Protein AF-A0A8D8J0E6-F1 (afdb_monomer_lite)

InterPro domains:
  IPR046427 Legumain prodomain superfamily [G3DSA:1.10.132.130] (24-122)
  IPR048501 Legumain, prodomain [PF20985] (51-120)
  IPR048501 Legumain, prodomain [cd21115] (26-122)

pLDDT: mean 93.26, std 10.24, range [44.44, 98.44]

Secondary structure (DSSP, 8-state):
------PPPPPPPPPPS------GGGHHHHHHHHHHHH---HHHHHHHHHHHHHHHHHHHHHHHHHHHHHHHH-S-SSTHHHHHH-------HHHHHHHHHHHHHHT--TTSGGGGGGGGG-

Organism: Culex pipiens (NCBI:txid7175)

Structure (mmCIF, N/CA/C/O backbone):
data_AF-A0A8D8J0E6-F1
#
_entry.id   AF-A0A8D8J0E6-F1
#
loop_
_atom_site.group_PDB
_atom_site.id
_atom_site.type_symbol
_atom_site.label_atom_id
_atom_site.label_alt_id
_atom_site.label_comp_id
_atom_site.label_asym_id
_atom_site.label_entity_id
_atom_site.label_seq_id
_atom_site.pdbx_PDB_ins_code
_atom_site.Cartn_x
_atom_site.Cartn_y
_atom_site.Cartn_z
_atom_site.occupancy
_atom_site.B_iso_or_equiv
_atom_site.auth_seq_id
_atom_site.auth_comp_id
_atom_site.auth_asym_id
_atom_site.auth_atom_id
_atom_site.pdbx_PDB_model_num
ATOM 1 N N . SER A 1 1 ? -42.018 -20.631 -49.063 1.00 44.44 1 SER A N 1
ATOM 2 C CA . SER A 1 1 ? -40.903 -21.529 -48.711 1.00 44.44 1 SER A CA 1
ATOM 3 C C . SER A 1 1 ? -39.942 -20.814 -47.786 1.00 44.44 1 SER A C 1
ATOM 5 O O . SER A 1 1 ? -39.544 -19.703 -48.103 1.00 44.44 1 SER A O 1
ATOM 7 N N . LYS A 1 2 ? -39.653 -21.412 -46.623 1.00 50.56 2 LYS A N 1
ATOM 8 C CA . LYS A 1 2 ? -38.693 -20.921 -45.619 1.00 50.56 2 LYS A CA 1
ATOM 9 C C . LYS A 1 2 ? -37.287 -20.836 -46.231 1.00 50.56 2 LYS A C 1
ATOM 11 O O . LYS A 1 2 ? -36.820 -21.831 -46.776 1.00 50.56 2 LYS A O 1
ATOM 16 N N . GLY A 1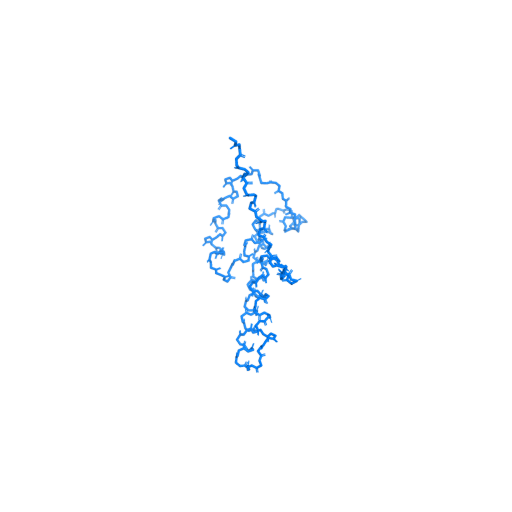 3 ? -36.645 -19.673 -46.138 1.00 50.41 3 GLY A N 1
ATOM 17 C CA . GLY A 1 3 ? -35.255 -19.449 -46.540 1.00 50.41 3 GLY A CA 1
ATOM 18 C C . GLY A 1 3 ? -34.364 -19.342 -45.306 1.00 50.41 3 GLY A C 1
ATOM 19 O O . GLY A 1 3 ? -34.371 -18.320 -44.640 1.00 50.41 3 GLY A O 1
ATOM 20 N N . LEU A 1 4 ? -33.690 -20.452 -45.023 1.00 55.75 4 LEU A N 1
ATOM 21 C CA . LEU A 1 4 ? -32.608 -20.726 -44.074 1.00 55.75 4 LEU A CA 1
ATOM 22 C C . LEU A 1 4 ? -31.867 -19.500 -43.485 1.00 55.75 4 LEU A C 1
ATOM 24 O O . LEU A 1 4 ? -31.102 -18.837 -44.186 1.00 55.75 4 LEU A O 1
ATOM 28 N N . ASP A 1 5 ? -32.033 -19.272 -42.178 1.00 57.53 5 ASP A N 1
ATOM 29 C CA . ASP A 1 5 ? -31.182 -18.381 -41.383 1.00 57.53 5 ASP A CA 1
ATOM 30 C C . ASP A 1 5 ? -29.725 -18.863 -41.462 1.00 57.53 5 ASP A C 1
ATOM 32 O O . ASP A 1 5 ? -29.383 -19.968 -41.032 1.00 57.53 5 ASP A O 1
ATOM 36 N N . LYS A 1 6 ? -28.854 -18.045 -42.057 1.00 63.47 6 LYS A N 1
ATOM 37 C CA . LYS A 1 6 ? -27.420 -18.322 -42.165 1.00 63.47 6 LYS A CA 1
ATOM 38 C C . LYS A 1 6 ? -26.795 -18.144 -40.779 1.00 63.47 6 LYS A C 1
ATOM 40 O O . LYS A 1 6 ? -26.664 -17.017 -40.307 1.00 63.47 6 LYS A O 1
ATOM 45 N N . ALA A 1 7 ? -26.448 -19.249 -40.120 1.00 67.94 7 ALA A N 1
ATOM 46 C CA . ALA A 1 7 ? -25.769 -19.219 -38.828 1.00 67.94 7 ALA A CA 1
ATOM 47 C C . ALA A 1 7 ? -24.442 -18.448 -38.945 1.00 67.94 7 ALA A C 1
ATOM 49 O O . ALA A 1 7 ? -23.641 -18.712 -39.843 1.00 67.94 7 ALA A O 1
ATOM 50 N N . VAL A 1 8 ? -24.237 -17.471 -38.060 1.00 74.12 8 VAL A N 1
ATOM 51 C CA . VAL A 1 8 ? -22.994 -16.695 -37.978 1.00 74.12 8 VAL A CA 1
ATOM 52 C C . VAL A 1 8 ? -21.889 -17.606 -37.453 1.00 74.12 8 VAL A C 1
ATOM 54 O O . VAL A 1 8 ? -22.055 -18.227 -36.403 1.00 74.12 8 VAL A O 1
ATOM 57 N N . GLU A 1 9 ? -20.773 -17.700 -38.179 1.00 76.00 9 GLU A N 1
ATOM 58 C CA . GLU A 1 9 ? -19.623 -18.470 -37.710 1.00 76.00 9 GLU A CA 1
ATOM 59 C C . GLU A 1 9 ? -19.007 -17.817 -36.461 1.00 76.00 9 GLU A C 1
ATOM 61 O O . GLU A 1 9 ? -18.849 -16.591 -36.418 1.00 76.00 9 GLU A O 1
ATOM 66 N N . PRO A 1 10 ? -18.677 -18.606 -35.424 1.00 80.69 10 PRO A N 1
ATOM 67 C CA . PRO A 1 10 ? -18.156 -18.074 -34.176 1.00 80.69 10 PRO A CA 1
ATOM 68 C C . PRO A 1 10 ? -16.758 -17.477 -34.372 1.00 80.69 10 PRO A C 1
ATOM 70 O O . PRO A 1 10 ? -15.872 -18.091 -34.962 1.00 80.69 10 PRO A O 1
ATOM 73 N N . VAL A 1 11 ? -16.552 -16.276 -33.829 1.00 83.50 11 VAL A N 1
ATOM 74 C CA . VAL A 1 11 ? -15.250 -15.599 -33.834 1.00 83.50 11 VAL A CA 1
ATOM 75 C C . VAL A 1 11 ? -14.283 -16.357 -32.922 1.00 83.50 11 VAL A C 1
ATOM 77 O O . VAL A 1 11 ? -14.507 -16.451 -31.715 1.00 83.50 11 VAL A O 1
ATOM 80 N N . SER A 1 12 ? -13.186 -16.870 -33.483 1.00 85.69 12 SER A N 1
ATOM 81 C CA . SER A 1 12 ? -12.088 -17.449 -32.706 1.00 85.69 12 SER A CA 1
ATOM 82 C C . SER A 1 12 ? -11.180 -16.344 -32.168 1.00 85.69 12 SER A C 1
ATOM 84 O O . SER A 1 12 ? -10.628 -15.561 -32.944 1.00 85.69 12 SER A O 1
ATOM 86 N N . LEU A 1 13 ? -10.992 -16.295 -30.851 1.00 88.62 13 LEU A N 1
ATOM 87 C CA . LEU A 1 13 ? -10.022 -15.394 -30.231 1.00 88.62 13 LEU A CA 1
ATOM 88 C C . LEU A 1 13 ? -8.605 -15.986 -30.322 1.00 88.62 13 LEU A C 1
ATOM 90 O O . LEU A 1 13 ? -8.450 -17.205 -30.206 1.00 88.62 13 LEU A O 1
ATOM 94 N N . PRO A 1 14 ? -7.566 -15.153 -30.519 1.00 88.75 14 PRO A N 1
ATOM 95 C CA . PRO A 1 14 ? -6.186 -15.622 -30.502 1.00 88.75 14 PRO A CA 1
ATOM 96 C C . PRO A 1 14 ? -5.831 -16.182 -29.120 1.00 88.75 14 PRO A C 1
ATOM 98 O O . PRO A 1 14 ? -6.158 -15.587 -28.093 1.00 88.75 14 PRO A O 1
ATOM 101 N N . VAL A 1 15 ? -5.142 -17.324 -29.098 1.00 90.25 15 VAL A N 1
ATOM 102 C CA . VAL A 1 15 ? -4.660 -17.934 -27.854 1.00 90.25 15 VAL A CA 1
ATOM 103 C C . VAL A 1 15 ? -3.449 -17.150 -27.355 1.00 90.25 15 VAL A C 1
ATOM 105 O O . VAL A 1 15 ? -2.449 -17.023 -28.061 1.00 90.25 15 VAL A O 1
ATOM 108 N N . ILE A 1 16 ? -3.532 -16.641 -26.127 1.00 91.50 16 ILE A N 1
ATOM 109 C CA . ILE A 1 16 ? -2.413 -16.002 -25.432 1.00 91.50 16 ILE A CA 1
ATOM 110 C C . ILE A 1 16 ? -1.661 -17.094 -24.660 1.00 91.50 16 ILE A C 1
ATOM 112 O O . ILE A 1 16 ? -2.259 -17.803 -23.857 1.00 91.50 16 ILE A O 1
ATOM 116 N N . ALA A 1 17 ? -0.361 -17.263 -24.919 1.00 90.75 17 ALA A N 1
ATOM 117 C CA . ALA A 1 17 ? 0.447 -18.297 -24.262 1.00 90.75 17 ALA A CA 1
ATOM 118 C C . ALA A 1 17 ? 0.922 -17.875 -22.857 1.00 90.75 17 ALA A C 1
ATOM 120 O O . ALA A 1 17 ? 0.899 -18.675 -21.923 1.00 90.75 17 ALA A O 1
ATOM 121 N N . GLU A 1 18 ? 1.315 -16.611 -22.692 1.00 92.19 18 GLU A N 1
ATOM 122 C CA . GLU A 1 18 ? 1.823 -16.054 -21.437 1.00 92.19 18 GLU A CA 1
ATOM 123 C C . GLU A 1 18 ? 0.835 -15.025 -20.884 1.00 92.19 18 GLU A C 1
ATOM 125 O O . GLU A 1 18 ? 0.515 -14.038 -21.538 1.00 92.19 18 GLU A O 1
ATOM 130 N N . HIS A 1 19 ? 0.321 -15.281 -19.682 1.00 90.62 19 HIS A N 1
ATOM 131 C CA . HIS A 1 19 ? -0.794 -14.520 -19.106 1.00 90.62 19 HIS A CA 1
ATOM 132 C C . HIS A 1 19 ? -0.349 -13.456 -18.093 1.00 90.62 19 HIS A C 1
ATOM 134 O O . HIS A 1 19 ? -1.195 -12.744 -17.558 1.00 90.62 19 HIS A O 1
ATOM 140 N N . ASP A 1 20 ? 0.956 -13.379 -17.793 1.00 91.44 20 ASP A N 1
ATOM 141 C CA . ASP A 1 20 ? 1.545 -12.428 -16.839 1.00 91.44 20 ASP A CA 1
ATOM 142 C C . ASP A 1 20 ? 0.788 -12.337 -15.494 1.00 91.44 20 ASP A C 1
ATOM 144 O O . ASP A 1 20 ? 0.659 -11.259 -14.904 1.00 91.44 20 ASP A O 1
ATOM 148 N N . LEU A 1 21 ? 0.285 -13.480 -15.002 1.00 94.69 21 LEU A N 1
ATOM 149 C CA . LEU A 1 21 ? -0.536 -13.552 -13.791 1.00 94.69 21 LEU A CA 1
ATOM 150 C C . LEU A 1 21 ? 0.207 -12.961 -12.594 1.00 94.69 21 LEU A C 1
ATOM 152 O O . LEU A 1 21 ? 1.312 -13.386 -12.255 1.00 94.69 21 LEU A O 1
ATOM 156 N N . MET A 1 22 ? -0.421 -11.986 -11.939 1.00 94.00 22 MET A N 1
ATOM 157 C CA . MET A 1 22 ? 0.193 -11.271 -10.832 1.00 94.00 22 MET A CA 1
ATOM 158 C C . MET A 1 22 ? -0.837 -10.708 -9.864 1.00 94.00 22 MET A C 1
ATOM 160 O O . MET A 1 22 ? -1.879 -10.186 -10.260 1.00 94.00 22 MET A O 1
ATOM 164 N N . SER A 1 23 ? -0.493 -10.757 -8.580 1.00 95.62 23 SER A N 1
ATOM 165 C CA . SER A 1 23 ? -1.203 -10.046 -7.528 1.00 95.62 23 SER A CA 1
ATOM 166 C C . SER A 1 23 ? -1.185 -8.544 -7.802 1.00 95.62 23 SER A C 1
ATOM 168 O O . SER A 1 23 ? -0.118 -7.946 -7.930 1.00 95.62 23 SER A O 1
ATOM 170 N N . SER A 1 24 ? -2.363 -7.915 -7.811 1.00 96.44 24 SER A N 1
ATOM 171 C CA . SER A 1 24 ? -2.516 -6.458 -7.949 1.00 96.44 24 SER A CA 1
ATOM 172 C C . SER A 1 24 ? -1.508 -5.625 -7.133 1.00 96.44 24 SER A C 1
ATOM 174 O O . SER A 1 24 ? -0.916 -4.727 -7.726 1.00 96.44 24 SER A O 1
ATOM 176 N N . PRO A 1 25 ? -1.254 -5.886 -5.827 1.00 95.88 25 PRO A N 1
ATOM 177 C CA . PRO A 1 25 ? -0.313 -5.070 -5.050 1.00 95.88 25 PRO A CA 1
ATOM 178 C C . PRO A 1 25 ? 1.143 -5.138 -5.534 1.00 95.88 25 PRO A C 1
ATOM 180 O O . PRO A 1 25 ? 1.924 -4.237 -5.224 1.00 95.88 25 PRO A O 1
ATOM 183 N N . ASP A 1 26 ? 1.523 -6.180 -6.276 1.00 95.81 26 ASP A N 1
ATOM 184 C CA . ASP A 1 26 ? 2.898 -6.405 -6.735 1.00 95.81 26 ASP A CA 1
ATOM 185 C C . ASP A 1 26 ? 3.155 -5.892 -8.151 1.00 95.81 26 ASP A C 1
ATOM 187 O O . ASP A 1 26 ? 4.311 -5.786 -8.567 1.00 95.81 26 ASP A O 1
ATOM 191 N N . VAL A 1 27 ? 2.099 -5.488 -8.862 1.00 96.12 27 VAL A N 1
ATOM 192 C CA . VAL A 1 27 ? 2.185 -4.946 -10.221 1.00 96.12 27 VAL A CA 1
ATOM 193 C C . VAL A 1 27 ? 3.197 -3.796 -10.333 1.00 96.12 27 VAL A C 1
ATOM 195 O O . VAL A 1 27 ? 4.046 -3.881 -11.224 1.00 96.12 27 VAL A O 1
ATOM 198 N N . PRO A 1 28 ? 3.209 -2.767 -9.454 1.00 95.25 28 PRO A N 1
ATOM 199 C CA . PRO A 1 28 ? 4.162 -1.662 -9.585 1.00 95.25 28 PRO A CA 1
ATOM 200 C C . PRO A 1 28 ? 5.624 -2.126 -9.517 1.00 95.25 28 PRO A C 1
ATOM 202 O O . PRO A 1 28 ? 6.425 -1.814 -10.400 1.00 95.25 28 PRO A O 1
ATOM 205 N N . LEU A 1 29 ? 5.962 -2.949 -8.519 1.00 96.56 29 LEU A N 1
ATOM 206 C CA . LEU A 1 29 ? 7.320 -3.468 -8.333 1.00 96.56 29 LEU A CA 1
ATOM 207 C C . LEU A 1 29 ? 7.740 -4.408 -9.464 1.00 96.56 29 LEU A C 1
ATOM 209 O O . LEU A 1 29 ? 8.882 -4.364 -9.919 1.00 96.56 29 LEU A O 1
ATOM 213 N N . ALA A 1 30 ? 6.832 -5.248 -9.950 1.00 96.94 30 ALA A N 1
ATOM 214 C CA . ALA A 1 30 ? 7.136 -6.161 -11.038 1.00 96.94 30 ALA A CA 1
ATOM 215 C C . ALA A 1 30 ? 7.319 -5.445 -12.379 1.00 96.94 30 ALA A C 1
ATOM 217 O O . ALA A 1 30 ? 8.165 -5.857 -13.172 1.00 96.94 30 ALA A O 1
ATOM 218 N N . ILE A 1 31 ? 6.591 -4.352 -12.631 1.00 97.50 31 ILE A N 1
ATOM 219 C CA . ILE A 1 31 ? 6.849 -3.486 -13.788 1.00 97.50 31 ILE A CA 1
ATOM 220 C C . ILE A 1 31 ? 8.268 -2.918 -13.705 1.00 97.50 31 ILE A C 1
ATOM 222 O O . ILE A 1 31 ? 9.010 -3.016 -14.683 1.00 97.50 31 ILE A O 1
ATOM 226 N N . LEU A 1 32 ? 8.672 -2.378 -12.551 1.00 97.50 32 LEU A N 1
ATOM 227 C CA . LEU A 1 32 ? 10.025 -1.844 -12.354 1.00 97.50 32 LEU A CA 1
ATOM 228 C C . LEU A 1 32 ? 11.094 -2.925 -12.526 1.00 97.50 32 LEU A C 1
ATOM 230 O O . LEU A 1 32 ? 12.065 -2.720 -13.250 1.00 97.50 32 LEU A O 1
ATOM 234 N N . LYS A 1 33 ? 10.876 -4.112 -11.952 1.00 97.62 33 LYS A N 1
ATOM 235 C CA . LYS A 1 33 ? 11.775 -5.261 -12.108 1.00 97.62 33 LYS A CA 1
ATOM 236 C C . LYS A 1 33 ? 11.915 -5.681 -13.573 1.00 97.62 33 LYS A C 1
ATOM 238 O O . LYS A 1 33 ? 13.031 -5.880 -14.040 1.00 97.62 33 LYS A O 1
ATOM 243 N N . ARG A 1 34 ? 10.808 -5.770 -14.318 1.00 97.56 34 ARG A N 1
ATOM 244 C CA . ARG A 1 34 ? 10.831 -6.100 -15.753 1.00 97.56 34 ARG A CA 1
ATOM 245 C C . ARG A 1 34 ? 11.547 -5.024 -16.574 1.00 97.56 34 ARG A C 1
ATOM 247 O O . ARG A 1 34 ? 12.263 -5.370 -17.507 1.00 97.56 34 ARG A O 1
ATOM 254 N N . LYS A 1 35 ? 11.371 -3.737 -16.248 1.00 97.94 35 LYS A N 1
ATOM 255 C CA . LYS A 1 35 ? 12.099 -2.634 -16.901 1.00 97.94 35 LYS A CA 1
ATOM 256 C C . LYS A 1 35 ? 13.600 -2.722 -16.631 1.00 97.94 35 LYS A C 1
ATOM 258 O O . LYS A 1 35 ? 14.378 -2.679 -17.577 1.00 97.94 35 LYS A O 1
ATOM 263 N N . LEU A 1 36 ? 13.979 -2.936 -15.371 1.00 97.56 36 LEU A N 1
ATOM 264 C CA . LEU A 1 36 ? 15.362 -3.142 -14.946 1.00 97.56 36 LEU A CA 1
ATOM 265 C C . LEU A 1 36 ? 16.020 -4.311 -15.692 1.00 97.56 36 LEU A C 1
ATOM 267 O O . LEU A 1 36 ? 17.128 -4.171 -16.185 1.00 97.56 36 LEU A O 1
ATOM 271 N N . GLN A 1 37 ? 15.320 -5.438 -15.839 1.00 96.50 37 GLN A N 1
ATOM 272 C CA . GLN A 1 37 ? 15.824 -6.618 -16.555 1.00 96.50 37 GLN A CA 1
ATOM 273 C C . GLN A 1 37 ? 15.982 -6.418 -18.072 1.00 96.50 37 GLN A C 1
ATOM 275 O O . GLN A 1 37 ? 16.693 -7.188 -18.711 1.00 96.50 37 GLN A O 1
ATOM 280 N N . LYS A 1 38 ? 15.298 -5.430 -18.662 1.00 97.50 38 LYS A N 1
ATOM 281 C CA . LYS A 1 38 ? 15.317 -5.166 -20.110 1.00 97.50 38 LYS A CA 1
ATOM 282 C C . LYS A 1 38 ? 16.329 -4.099 -20.527 1.00 97.50 38 LYS A C 1
ATOM 284 O O . LYS A 1 38 ? 16.609 -3.989 -21.718 1.00 97.50 38 LYS A O 1
ATOM 289 N N . THR A 1 39 ? 16.827 -3.294 -19.591 1.00 95.75 39 THR A N 1
ATOM 290 C CA . THR A 1 39 ? 17.728 -2.179 -19.892 1.00 95.75 39 THR A CA 1
ATOM 291 C C . THR A 1 39 ? 19.181 -2.521 -19.571 1.00 95.75 39 THR A C 1
ATOM 293 O O . THR A 1 39 ? 19.461 -3.227 -18.609 1.00 95.75 39 THR A O 1
ATOM 296 N N . ASN A 1 40 ? 20.101 -1.972 -20.364 1.00 95.25 40 ASN A N 1
ATOM 297 C CA . ASN A 1 40 ? 21.539 -1.943 -20.075 1.00 95.25 40 ASN A CA 1
ATOM 298 C C . ASN A 1 40 ? 22.048 -0.505 -19.855 1.00 95.25 40 ASN A C 1
ATOM 300 O O . ASN A 1 40 ? 23.246 -0.299 -19.684 1.00 95.25 40 ASN A O 1
ATOM 304 N N . ASP A 1 41 ? 21.156 0.489 -19.903 1.00 98.06 41 ASP A N 1
ATOM 305 C CA . ASP A 1 41 ? 21.496 1.884 -19.642 1.00 98.06 41 ASP A CA 1
ATOM 306 C C . ASP A 1 41 ? 21.721 2.103 -18.141 1.00 98.06 41 ASP A C 1
ATOM 308 O O . ASP A 1 41 ? 20.838 1.819 -17.329 1.00 98.06 41 ASP A O 1
ATOM 312 N N . VAL A 1 42 ? 22.905 2.600 -17.781 1.00 97.31 42 VAL A N 1
ATOM 313 C CA . VAL A 1 42 ? 23.344 2.740 -16.386 1.00 97.31 42 VAL A CA 1
ATOM 314 C C . VAL A 1 42 ? 22.449 3.716 -15.627 1.00 97.31 42 VAL A C 1
ATOM 316 O O . VAL A 1 42 ? 22.052 3.420 -14.498 1.00 97.31 42 VAL A O 1
ATOM 319 N N . ASP A 1 43 ? 22.072 4.832 -16.250 1.00 97.94 43 ASP A N 1
ATOM 320 C CA . ASP A 1 43 ? 21.238 5.844 -15.600 1.00 97.94 43 ASP A CA 1
ATOM 321 C C . ASP A 1 43 ? 19.821 5.306 -15.351 1.00 97.94 43 ASP A C 1
ATOM 323 O O . ASP A 1 43 ? 19.287 5.437 -14.245 1.00 97.94 43 ASP A O 1
ATOM 327 N N . ALA A 1 44 ? 19.237 4.602 -16.329 1.00 97.81 44 ALA A N 1
ATOM 328 C CA . ALA A 1 44 ? 17.962 3.909 -16.148 1.00 97.81 44 ALA A CA 1
ATOM 329 C C . ALA A 1 44 ? 18.025 2.815 -15.068 1.00 97.81 44 ALA A C 1
ATOM 331 O O . ALA A 1 44 ? 17.095 2.696 -14.269 1.00 97.81 44 ALA A O 1
ATOM 332 N N . VAL A 1 45 ? 19.109 2.028 -15.010 1.00 97.94 45 VAL A N 1
ATOM 333 C CA . VAL A 1 45 ? 19.317 1.006 -13.968 1.00 97.94 45 VAL A CA 1
ATOM 334 C C . VAL A 1 45 ? 19.294 1.644 -12.580 1.00 97.94 45 VAL A C 1
ATOM 336 O O . VAL A 1 45 ? 18.556 1.181 -11.708 1.00 97.94 45 VAL A O 1
ATOM 339 N N . VAL A 1 46 ? 20.055 2.724 -12.378 1.00 97.94 46 VAL A N 1
ATOM 340 C CA . VAL A 1 46 ? 20.094 3.449 -11.099 1.00 97.94 46 VAL A CA 1
ATOM 341 C C . VAL A 1 46 ? 18.718 4.028 -10.759 1.00 97.94 46 VAL A C 1
ATOM 343 O O . VAL A 1 46 ? 18.257 3.881 -9.626 1.00 97.94 46 VAL A O 1
ATOM 346 N N . GLY A 1 47 ? 18.025 4.619 -11.737 1.00 98.19 47 GLY A N 1
ATOM 347 C CA . GLY A 1 47 ? 16.668 5.141 -11.567 1.00 98.19 47 GLY A CA 1
ATOM 348 C C . GLY A 1 47 ? 15.679 4.077 -11.081 1.00 98.19 47 GLY A C 1
ATOM 349 O O . GLY A 1 47 ? 15.038 4.253 -10.045 1.00 98.19 47 GLY A O 1
ATOM 350 N N . TYR A 1 48 ? 15.611 2.930 -11.763 1.00 98.44 48 TYR A N 1
ATOM 351 C CA . TYR A 1 48 ? 14.696 1.851 -11.385 1.00 98.44 48 TYR A CA 1
ATOM 352 C C . TYR A 1 48 ? 15.033 1.229 -10.031 1.00 98.44 48 TYR A C 1
ATOM 354 O O . TYR A 1 48 ? 14.119 0.904 -9.275 1.00 98.44 48 TYR A O 1
ATOM 362 N N . LEU A 1 49 ? 16.317 1.075 -9.695 1.00 97.88 49 LEU A N 1
ATOM 363 C CA . LEU A 1 49 ? 16.719 0.584 -8.376 1.00 97.88 49 LEU A CA 1
ATOM 364 C C . LEU A 1 49 ? 16.276 1.535 -7.259 1.00 97.88 49 LEU A C 1
ATOM 366 O O . LEU A 1 49 ? 15.760 1.069 -6.243 1.00 97.88 49 LEU A O 1
ATOM 370 N N . ASN A 1 50 ? 16.405 2.847 -7.465 1.00 98.00 50 ASN A N 1
ATOM 371 C CA . ASN A 1 50 ? 15.936 3.848 -6.508 1.00 98.00 50 ASN A CA 1
ATOM 372 C C . ASN A 1 50 ? 14.410 3.815 -6.345 1.00 98.00 50 ASN A C 1
ATOM 374 O O . ASN A 1 50 ? 13.916 3.850 -5.219 1.00 98.00 50 ASN A O 1
ATOM 378 N N . GLU A 1 51 ? 13.656 3.692 -7.441 1.00 97.50 51 GLU A N 1
ATOM 379 C CA . GLU A 1 51 ? 12.194 3.560 -7.387 1.00 97.50 51 GLU A CA 1
ATOM 380 C C . GLU A 1 51 ? 11.762 2.279 -6.654 1.00 97.50 51 GLU A C 1
ATOM 382 O O . GLU A 1 51 ? 10.885 2.323 -5.788 1.00 97.50 51 GLU A O 1
ATOM 387 N N . ILE A 1 52 ? 12.408 1.143 -6.942 1.00 97.94 52 ILE A N 1
ATOM 388 C CA . ILE A 1 52 ? 12.168 -0.124 -6.234 1.00 97.94 52 ILE A CA 1
ATOM 389 C C . ILE A 1 52 ? 12.450 0.048 -4.741 1.00 97.94 52 ILE A C 1
ATOM 391 O O . ILE A 1 52 ? 11.628 -0.346 -3.912 1.00 97.94 52 ILE A O 1
ATOM 395 N N . HIS A 1 53 ? 13.585 0.654 -4.391 1.00 98.00 53 HIS A N 1
ATOM 396 C CA . HIS A 1 53 ? 13.958 0.883 -3.002 1.00 98.00 53 HIS A CA 1
ATOM 397 C C . HIS A 1 53 ? 12.929 1.757 -2.275 1.00 98.00 53 HIS A C 1
ATOM 399 O O . HIS A 1 53 ? 12.474 1.382 -1.196 1.00 98.00 53 HIS A O 1
ATOM 405 N N . ALA A 1 54 ? 12.487 2.855 -2.892 1.00 97.12 54 ALA A N 1
ATOM 406 C CA . ALA A 1 54 ? 11.463 3.730 -2.328 1.00 97.12 54 ALA A CA 1
ATOM 407 C C . ALA A 1 54 ? 10.140 2.984 -2.082 1.00 97.12 54 ALA A C 1
ATOM 409 O O . ALA A 1 54 ? 9.536 3.123 -1.018 1.00 97.12 54 ALA A O 1
ATOM 410 N N . HIS A 1 55 ? 9.706 2.137 -3.022 1.00 97.19 55 HIS A N 1
ATOM 411 C CA . HIS A 1 55 ? 8.524 1.297 -2.827 1.00 97.19 55 HIS A CA 1
ATOM 412 C C . HIS A 1 55 ? 8.675 0.339 -1.637 1.00 97.19 55 HIS A C 1
ATOM 414 O O . HIS A 1 55 ? 7.739 0.197 -0.848 1.00 97.19 55 HIS A O 1
ATOM 420 N N . LEU A 1 56 ? 9.834 -0.308 -1.488 1.00 97.88 56 LEU A N 1
ATOM 421 C CA . LEU A 1 56 ? 10.098 -1.227 -0.378 1.00 97.88 56 LEU A CA 1
ATOM 422 C C . LEU A 1 56 ? 10.135 -0.498 0.972 1.00 97.88 56 LEU A C 1
ATOM 424 O O . LEU A 1 56 ? 9.502 -0.961 1.920 1.00 97.88 56 LEU A O 1
ATOM 428 N N . GLN A 1 57 ? 10.779 0.671 1.039 1.00 98.25 57 GLN A N 1
ATOM 429 C CA . GLN A 1 57 ? 10.795 1.512 2.240 1.00 98.25 57 GLN A CA 1
ATOM 430 C C . GLN A 1 57 ? 9.386 1.936 2.662 1.00 98.25 57 GLN A C 1
ATOM 432 O O . GLN A 1 57 ? 9.064 1.934 3.849 1.00 98.25 57 GLN A O 1
ATOM 437 N N . VAL A 1 58 ? 8.514 2.270 1.704 1.00 97.62 58 VAL A N 1
ATOM 438 C CA . VAL A 1 58 ? 7.125 2.610 2.032 1.00 97.62 58 VAL A CA 1
ATOM 439 C C . VAL A 1 58 ? 6.354 1.392 2.544 1.00 97.62 58 VAL A C 1
ATOM 441 O O . VAL A 1 58 ? 5.610 1.528 3.512 1.00 97.62 58 VAL A O 1
ATOM 444 N N . ARG A 1 59 ? 6.538 0.198 1.960 1.00 98.00 59 ARG A N 1
ATOM 445 C CA . ARG A 1 59 ? 5.907 -1.035 2.474 1.00 98.00 59 ARG A CA 1
ATOM 446 C C . ARG A 1 59 ? 6.329 -1.326 3.918 1.00 98.00 59 ARG A C 1
ATOM 448 O O . ARG A 1 59 ? 5.478 -1.644 4.744 1.00 98.00 59 ARG A O 1
ATOM 455 N N . GLU A 1 60 ? 7.613 -1.169 4.228 1.00 98.25 60 GLU A N 1
ATOM 456 C CA . GLU A 1 60 ? 8.135 -1.323 5.589 1.00 98.25 60 GLU A CA 1
ATOM 457 C C . GLU A 1 60 ? 7.548 -0.275 6.547 1.00 98.25 60 GLU A C 1
ATOM 459 O O . GLU A 1 60 ? 7.063 -0.619 7.627 1.00 98.25 60 GLU A O 1
ATOM 464 N N . LEU A 1 61 ? 7.519 0.998 6.138 1.00 98.31 61 LEU A N 1
ATOM 465 C CA . LEU A 1 61 ? 6.922 2.080 6.921 1.00 98.31 61 LEU A CA 1
ATOM 466 C C . LEU A 1 61 ? 5.441 1.809 7.227 1.00 98.31 61 LEU A C 1
ATOM 468 O O . LEU A 1 61 ? 5.007 2.015 8.362 1.00 98.31 61 LEU A O 1
ATOM 472 N N . LEU A 1 62 ? 4.675 1.336 6.241 1.00 98.12 62 LEU A N 1
ATOM 473 C CA . LEU A 1 62 ? 3.264 0.978 6.400 1.00 98.12 62 LEU A CA 1
ATOM 474 C C . LEU A 1 62 ? 3.080 -0.148 7.421 1.00 98.12 62 LEU A C 1
ATOM 476 O O . LEU A 1 62 ? 2.312 0.022 8.370 1.00 98.12 62 LEU A O 1
ATOM 480 N N . GLY A 1 63 ? 3.828 -1.247 7.274 1.00 97.69 63 GLY A N 1
ATOM 481 C CA . GLY A 1 63 ? 3.766 -2.386 8.192 1.00 97.69 63 GLY A CA 1
ATOM 482 C C . GLY A 1 63 ? 4.146 -2.005 9.623 1.00 97.69 63 GLY A C 1
ATOM 483 O O . GLY A 1 63 ? 3.406 -2.299 10.561 1.00 97.69 63 GLY A O 1
ATOM 484 N N . ASN A 1 64 ? 5.242 -1.261 9.792 1.00 98.25 64 ASN A N 1
ATOM 485 C CA . ASN A 1 64 ? 5.687 -0.781 11.101 1.00 98.25 64 ASN A CA 1
ATOM 486 C C . ASN A 1 64 ? 4.682 0.186 11.738 1.00 98.25 64 ASN A C 1
ATOM 488 O O . ASN A 1 64 ? 4.481 0.160 12.951 1.00 98.25 64 ASN A O 1
ATOM 492 N N . THR A 1 65 ? 4.044 1.044 10.939 1.00 98.06 65 THR A N 1
ATOM 493 C CA . THR A 1 65 ? 3.024 1.968 11.449 1.00 98.06 65 THR A CA 1
ATOM 494 C C . THR A 1 65 ? 1.769 1.221 11.873 1.00 98.06 65 THR A C 1
ATOM 496 O O . THR A 1 65 ? 1.238 1.513 12.939 1.00 98.06 65 THR A O 1
ATOM 499 N N . MET A 1 66 ? 1.314 0.243 11.083 1.00 97.62 66 MET A N 1
ATOM 500 C CA . MET A 1 66 ? 0.141 -0.553 11.442 1.00 97.62 66 MET A CA 1
ATOM 501 C C . MET A 1 66 ? 0.389 -1.362 12.716 1.00 97.62 66 MET A C 1
ATOM 503 O O . MET A 1 66 ? -0.426 -1.306 13.630 1.00 97.62 66 MET A O 1
ATOM 507 N N . ARG A 1 67 ? 1.558 -2.005 12.837 1.00 97.38 67 ARG A N 1
ATOM 508 C CA . ARG A 1 67 ? 1.968 -2.689 14.071 1.00 97.38 67 ARG A CA 1
ATOM 509 C C . ARG A 1 67 ? 1.899 -1.762 15.285 1.00 97.38 67 ARG A C 1
ATOM 511 O O . ARG A 1 67 ? 1.263 -2.116 16.266 1.00 97.38 67 ARG A O 1
ATOM 518 N N . LYS A 1 68 ? 2.461 -0.550 15.194 1.00 97.25 68 LYS A N 1
ATOM 519 C CA . LYS A 1 68 ? 2.409 0.439 16.287 1.00 97.25 68 LYS A CA 1
ATOM 520 C C . LYS A 1 68 ? 0.989 0.876 16.643 1.00 97.25 68 LYS A C 1
ATOM 522 O O . LYS A 1 68 ? 0.716 1.143 17.807 1.00 97.25 68 LYS A O 1
ATOM 527 N N . ILE A 1 69 ? 0.103 0.997 15.653 1.00 97.06 69 ILE A N 1
ATOM 528 C CA . ILE A 1 69 ? -1.310 1.314 15.894 1.00 97.06 69 ILE A CA 1
ATOM 529 C C . ILE A 1 69 ? -1.964 0.171 16.672 1.00 97.06 69 ILE A C 1
ATOM 531 O O . ILE A 1 69 ? -2.593 0.429 17.693 1.00 97.06 69 ILE A O 1
ATOM 535 N N . VAL A 1 70 ? -1.784 -1.075 16.228 1.00 96.88 70 VAL A N 1
ATOM 536 C CA . VAL A 1 70 ? -2.353 -2.257 16.891 1.00 96.88 70 VAL A CA 1
ATOM 537 C C . VAL A 1 70 ? -1.800 -2.404 18.312 1.00 96.88 70 VAL A C 1
ATOM 539 O O . VAL A 1 70 ? -2.582 -2.470 19.250 1.00 96.88 70 VAL A O 1
ATOM 542 N N . GLU A 1 71 ? -0.481 -2.320 18.503 1.00 97.06 71 GL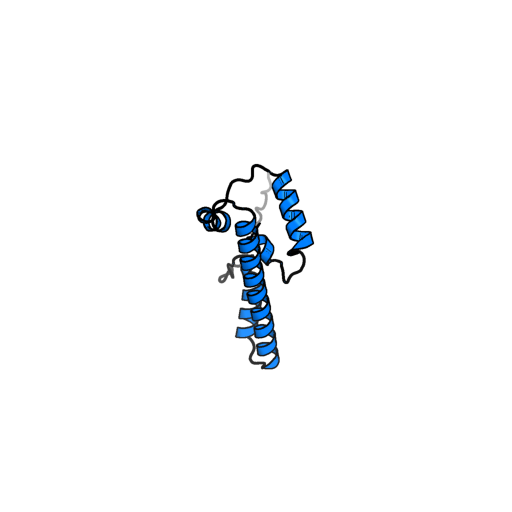U A N 1
ATOM 543 C CA . GLU A 1 71 ? 0.175 -2.358 19.825 1.00 97.06 71 GLU A CA 1
ATOM 544 C C . GLU A 1 71 ? -0.310 -1.267 20.790 1.00 97.06 71 GLU A C 1
ATOM 546 O O . GLU A 1 71 ? -0.200 -1.420 22.004 1.00 97.06 71 GLU A O 1
ATOM 551 N N . HIS A 1 72 ? -0.792 -0.138 20.264 1.00 96.38 72 HIS A N 1
ATOM 552 C CA . HIS A 1 72 ? -1.312 0.956 21.077 1.00 96.38 72 HIS A CA 1
ATOM 553 C C . HIS A 1 72 ? -2.782 0.765 21.469 1.00 96.38 72 HIS A C 1
ATOM 555 O O . HIS A 1 72 ? -3.198 1.268 22.511 1.00 96.38 72 HIS A O 1
ATOM 561 N N . VAL A 1 73 ? -3.571 0.106 20.619 1.00 95.38 73 VAL A N 1
ATOM 562 C CA . VAL A 1 73 ? -5.028 -0.016 20.780 1.00 95.38 73 VAL A CA 1
ATOM 563 C C . VAL A 1 73 ? -5.422 -1.332 21.449 1.00 95.38 73 VAL A C 1
ATOM 565 O O . VAL A 1 73 ? -6.424 -1.367 22.158 1.00 95.38 73 VAL A O 1
ATOM 568 N N . VAL A 1 74 ? -4.657 -2.400 21.229 1.00 95.25 74 VAL A N 1
ATOM 569 C CA . VAL A 1 74 ? -4.914 -3.714 21.821 1.00 95.25 74 VAL A CA 1
ATOM 570 C C . VAL A 1 74 ? -4.370 -3.743 23.250 1.00 95.25 74 VAL A C 1
ATOM 572 O O . VAL A 1 74 ? -3.222 -3.378 23.499 1.00 95.25 74 VAL A O 1
ATOM 575 N N . GLU A 1 75 ? -5.210 -4.165 24.195 1.00 92.50 75 GLU A N 1
ATOM 576 C CA . GLU A 1 75 ? -4.840 -4.259 25.611 1.00 92.50 75 GLU A CA 1
ATOM 577 C C . GLU A 1 75 ? -3.921 -5.458 25.882 1.00 92.50 75 GLU A C 1
ATOM 579 O O . GLU A 1 75 ? -2.926 -5.324 26.602 1.00 92.50 75 GLU A O 1
ATOM 584 N N . ASP A 1 76 ? -4.230 -6.612 25.281 1.00 93.44 76 ASP A N 1
ATOM 585 C CA . ASP A 1 76 ? -3.417 -7.820 25.379 1.00 93.44 76 ASP A CA 1
ATOM 586 C C . ASP A 1 76 ? -2.323 -7.851 24.303 1.00 93.44 76 ASP A C 1
ATOM 588 O O . ASP A 1 76 ? -2.571 -7.914 23.099 1.00 93.44 76 ASP A O 1
ATOM 592 N N . LYS A 1 77 ? -1.068 -7.832 24.747 1.00 91.06 77 LYS A N 1
ATOM 593 C CA . LYS A 1 77 ? 0.083 -7.854 23.841 1.00 91.06 77 LYS A CA 1
ATOM 594 C C . LYS A 1 77 ? 0.262 -9.193 23.138 1.00 91.06 77 LYS A C 1
ATOM 596 O O . LYS A 1 77 ? 0.915 -9.216 22.095 1.00 91.06 77 LYS A O 1
ATOM 601 N N . GLU A 1 78 ? -0.272 -10.276 23.695 1.00 92.81 78 GLU A N 1
ATOM 602 C CA . GLU A 1 78 ? -0.211 -11.601 23.078 1.00 92.81 78 GLU A CA 1
ATOM 603 C C . GLU A 1 78 ? -1.119 -11.673 21.839 1.00 92.81 78 GLU A C 1
ATOM 605 O O . GLU A 1 78 ? -0.743 -12.309 20.858 1.00 92.81 78 GLU A O 1
ATOM 610 N N . GLU A 1 79 ? -2.220 -10.909 21.811 1.00 94.50 79 GLU A N 1
ATOM 611 C CA . GLU A 1 79 ? -3.166 -10.858 20.683 1.00 94.50 79 GLU A CA 1
ATOM 612 C C . GLU A 1 79 ? -2.710 -9.945 19.528 1.00 94.50 79 GLU A C 1
ATOM 614 O O . GLU A 1 79 ? -3.281 -9.973 18.439 1.00 94.50 79 GLU A O 1
ATOM 619 N N . VAL A 1 80 ? -1.677 -9.111 19.716 1.00 95.69 80 VAL A N 1
ATOM 620 C CA . VAL A 1 80 ? -1.241 -8.119 18.707 1.00 95.69 80 VAL A CA 1
ATOM 621 C C . VAL A 1 80 ? -0.963 -8.757 17.347 1.00 95.69 80 VAL A C 1
ATOM 623 O O . VAL A 1 80 ? -1.265 -8.157 16.314 1.00 95.69 80 VAL A O 1
ATOM 626 N N . GLN A 1 81 ? -0.357 -9.945 17.334 1.00 95.56 81 GLN A N 1
ATOM 627 C CA . GLN A 1 81 ? -0.025 -10.617 16.083 1.00 95.56 81 GLN A CA 1
ATOM 628 C C . GLN A 1 81 ? -1.277 -11.182 15.396 1.00 95.56 81 GLN A C 1
ATOM 630 O O . GLN A 1 81 ? -1.375 -11.084 14.174 1.00 95.56 81 GLN A O 1
ATOM 635 N N . ASP A 1 82 ? -2.267 -11.636 16.164 1.00 95.44 82 ASP A N 1
ATOM 636 C CA . ASP A 1 82 ? -3.545 -12.123 15.639 1.00 95.44 82 ASP A CA 1
ATOM 637 C C . ASP A 1 82 ? -4.305 -10.987 14.939 1.00 95.44 82 ASP A C 1
ATOM 639 O O . ASP A 1 82 ? -4.730 -11.135 13.795 1.00 95.44 82 ASP A O 1
ATOM 643 N N . TYR A 1 83 ? -4.352 -9.789 15.538 1.00 94.62 83 TYR A N 1
ATOM 644 C CA . TYR A 1 83 ? -4.938 -8.600 14.895 1.00 94.62 83 TYR A CA 1
ATOM 645 C C . TYR A 1 83 ? -4.230 -8.170 13.597 1.00 94.62 83 TYR A C 1
ATOM 647 O O . TYR A 1 83 ? -4.823 -7.452 12.789 1.00 94.62 83 TYR A O 1
ATOM 655 N N . LEU A 1 84 ? -2.962 -8.546 13.401 1.00 95.31 84 LEU A N 1
ATOM 656 C CA . LEU A 1 84 ? -2.199 -8.217 12.193 1.00 95.31 84 LEU A CA 1
ATOM 657 C C . LEU A 1 84 ? -2.351 -9.268 11.085 1.00 95.31 84 LEU A C 1
ATOM 659 O O . LEU A 1 84 ? -2.301 -8.902 9.907 1.00 95.31 84 LEU A O 1
ATOM 663 N N . ASP A 1 85 ? -2.514 -10.539 11.449 1.00 94.56 85 ASP A N 1
ATOM 664 C CA . ASP A 1 85 ? -2.519 -11.661 10.507 1.00 94.56 85 ASP A CA 1
ATOM 665 C C . ASP A 1 85 ? -3.934 -12.132 10.140 1.00 94.56 85 ASP A C 1
ATOM 667 O O . ASP A 1 85 ? -4.180 -12.545 8.998 1.00 94.56 85 ASP A O 1
ATOM 671 N N . GLU A 1 86 ? -4.873 -12.072 11.087 1.00 94.00 86 GLU A N 1
ATOM 672 C CA . GLU A 1 86 ? -6.226 -12.585 10.910 1.00 94.00 86 GLU A CA 1
ATOM 673 C C . GLU A 1 86 ? -7.149 -11.614 10.161 1.00 94.00 86 GLU A C 1
ATOM 675 O O . GLU A 1 86 ? -6.928 -10.405 10.061 1.00 94.00 86 GLU A O 1
ATOM 680 N N . ARG A 1 87 ? -8.230 -12.167 9.600 1.00 93.62 87 ARG A N 1
ATOM 681 C CA . ARG A 1 87 ? -9.288 -11.400 8.936 1.00 93.62 87 ARG A CA 1
ATOM 682 C C . ARG A 1 87 ? -10.636 -11.733 9.548 1.00 93.62 87 ARG A C 1
ATOM 684 O O . ARG A 1 87 ? -11.198 -12.789 9.268 1.00 93.62 87 ARG A O 1
ATOM 691 N N . SER A 1 88 ? -11.162 -10.796 10.324 1.00 92.00 88 SER A N 1
ATOM 692 C CA . SER A 1 88 ? -12.487 -10.901 10.931 1.00 92.00 88 SER A CA 1
ATOM 693 C C . SER A 1 88 ? -13.581 -10.390 9.997 1.00 92.00 88 SER A C 1
ATOM 695 O O . SER A 1 88 ? -13.384 -9.428 9.248 1.00 92.00 88 SER A O 1
ATOM 697 N N . ASP A 1 89 ? -14.767 -10.992 10.083 1.00 95.62 89 ASP A N 1
ATOM 698 C CA . ASP A 1 89 ? -15.943 -10.497 9.372 1.00 95.62 89 ASP A CA 1
ATOM 699 C C . ASP A 1 89 ? -16.310 -9.079 9.834 1.00 95.62 89 ASP A C 1
ATOM 701 O O . ASP A 1 89 ? -16.417 -8.778 11.029 1.00 95.62 89 ASP A O 1
ATOM 705 N N . LEU A 1 90 ? -16.538 -8.185 8.870 1.00 95.69 90 LEU A N 1
ATOM 706 C CA . LEU A 1 90 ? -16.848 -6.791 9.159 1.00 95.69 90 LEU A CA 1
ATOM 707 C C . LEU A 1 90 ? -18.290 -6.642 9.659 1.00 95.69 90 LEU A C 1
ATOM 709 O O . LEU A 1 90 ? -19.237 -6.648 8.876 1.00 95.69 90 LEU A O 1
ATOM 713 N N . THR A 1 91 ? -18.443 -6.423 10.964 1.00 97.00 91 THR A N 1
ATOM 714 C CA . THR A 1 91 ? -19.748 -6.200 11.611 1.00 97.00 91 THR A CA 1
ATOM 715 C C . THR A 1 91 ? -20.001 -4.726 11.951 1.00 97.00 91 THR A C 1
ATOM 717 O O . THR A 1 91 ? -21.119 -4.229 11.817 1.00 97.00 91 THR A O 1
ATOM 720 N N . GLN A 1 92 ? -18.960 -3.983 12.341 1.00 97.06 92 GLN A N 1
ATOM 721 C CA . GLN A 1 92 ? -19.053 -2.595 12.814 1.00 97.06 92 GLN A CA 1
ATOM 722 C C . GLN A 1 92 ? -18.741 -1.570 11.709 1.00 97.06 92 GLN A C 1
ATOM 724 O O . GLN A 1 92 ? -17.786 -0.794 11.795 1.00 97.06 92 GLN A O 1
ATOM 729 N N . TYR A 1 93 ? -19.569 -1.534 10.660 1.00 97.50 93 TYR A N 1
ATOM 730 C CA . TYR A 1 93 ? -19.321 -0.742 9.444 1.00 97.50 93 TYR A CA 1
ATOM 731 C C . TYR A 1 93 ? -19.022 0.746 9.684 1.00 97.50 93 TYR A C 1
ATOM 733 O O . TYR A 1 93 ? -18.117 1.301 9.058 1.00 97.50 93 TYR A O 1
ATOM 741 N N . ASN A 1 94 ? -19.767 1.424 10.566 1.00 98.25 94 ASN A N 1
ATOM 742 C CA . ASN A 1 94 ? -19.561 2.859 10.801 1.00 98.25 94 ASN A CA 1
ATOM 743 C C . ASN A 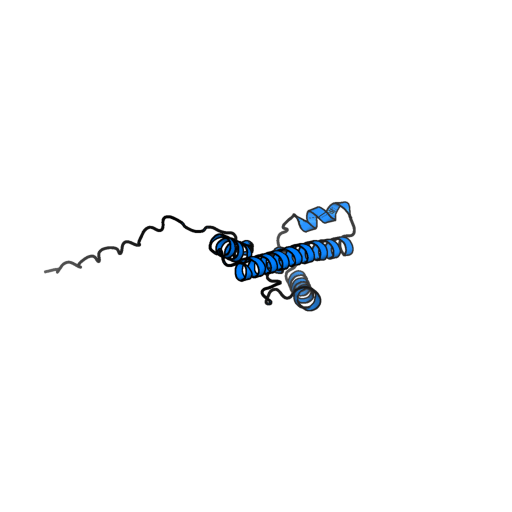1 94 ? -18.268 3.145 11.583 1.00 98.25 94 ASN A C 1
ATOM 745 O O . ASN A 1 94 ? -17.580 4.128 11.293 1.00 98.25 94 ASN A O 1
ATOM 749 N N . CYS A 1 95 ? -17.921 2.265 12.530 1.00 97.69 95 CYS A N 1
ATOM 750 C CA . CYS A 1 95 ? -16.656 2.324 13.259 1.00 97.69 95 CYS A CA 1
ATOM 751 C C . CYS A 1 95 ? -15.486 2.157 12.283 1.00 97.69 95 CYS A C 1
ATOM 753 O O . CYS A 1 95 ? -14.657 3.059 12.147 1.00 97.69 95 CYS A O 1
ATOM 755 N N . TYR A 1 96 ? -15.512 1.080 11.494 1.00 97.94 96 TYR A N 1
ATOM 756 C CA . TYR A 1 96 ? -14.493 0.787 10.490 1.00 97.94 96 TYR A CA 1
ATOM 757 C C . TYR A 1 96 ? -14.335 1.926 9.475 1.00 97.94 96 TYR A C 1
ATOM 759 O O . TYR A 1 96 ? -13.234 2.425 9.257 1.00 97.94 96 TYR A O 1
ATOM 767 N N . LYS A 1 97 ? -15.438 2.448 8.921 1.00 98.31 97 LYS A N 1
ATOM 768 C CA . LYS A 1 97 ? -15.391 3.571 7.968 1.00 98.31 97 LYS A CA 1
ATOM 769 C C . LYS A 1 97 ? -14.762 4.828 8.571 1.00 98.31 97 LYS A C 1
ATOM 771 O O . LYS A 1 97 ? -14.075 5.570 7.867 1.00 98.31 97 LYS A O 1
ATOM 776 N N . THR A 1 98 ? -15.021 5.098 9.848 1.00 98.44 98 THR A N 1
ATOM 777 C CA . THR A 1 98 ? -14.445 6.245 10.558 1.00 98.44 98 THR A CA 1
ATOM 778 C C . THR A 1 98 ? -12.949 6.044 10.786 1.00 98.44 98 THR A C 1
ATOM 780 O O . THR A 1 98 ? -12.174 6.945 10.461 1.00 98.44 98 THR A O 1
ATOM 783 N N . ALA A 1 99 ? -12.539 4.852 11.227 1.00 98.00 99 ALA A N 1
ATOM 784 C CA . ALA A 1 99 ? -11.135 4.485 11.401 1.00 98.00 99 ALA A CA 1
ATOM 785 C C . ALA A 1 99 ? -10.352 4.583 10.080 1.00 98.00 99 ALA A C 1
ATOM 787 O O . ALA A 1 99 ? -9.349 5.290 10.008 1.00 98.00 99 ALA A O 1
ATOM 788 N N . VAL A 1 100 ? -10.872 3.995 8.999 1.00 98.06 100 VAL A N 1
ATOM 789 C CA . VAL A 1 100 ? -10.279 4.040 7.651 1.00 98.06 100 VAL A CA 1
ATOM 790 C C . VAL A 1 100 ? -10.126 5.479 7.144 1.00 98.06 100 VAL A C 1
ATOM 792 O O . VAL A 1 100 ? -9.092 5.843 6.583 1.00 98.06 100 VAL A O 1
ATOM 795 N N . ARG A 1 101 ? -11.125 6.346 7.367 1.00 98.44 101 ARG A N 1
ATOM 796 C CA . ARG A 1 101 ? -11.036 7.774 7.006 1.00 98.44 101 ARG A CA 1
ATOM 797 C C . ARG A 1 101 ? -9.978 8.514 7.819 1.00 98.44 101 ARG A C 1
ATOM 799 O O . ARG A 1 101 ? -9.275 9.352 7.256 1.00 98.44 101 ARG A O 1
ATOM 806 N N . HIS A 1 102 ? -9.875 8.226 9.115 1.00 98.12 102 HIS A N 1
ATOM 807 C CA . HIS A 1 102 ? -8.864 8.827 9.977 1.00 98.12 102 HIS A CA 1
ATOM 808 C C . HIS A 1 102 ? -7.458 8.378 9.560 1.00 98.12 102 HIS A C 1
ATOM 810 O O . HIS A 1 102 ? -6.595 9.224 9.339 1.00 98.12 102 HIS A O 1
ATOM 816 N N . TYR A 1 103 ? -7.261 7.076 9.331 1.00 98.12 103 TYR A N 1
ATOM 817 C CA . TYR A 1 103 ? -6.007 6.510 8.830 1.00 98.12 103 TYR A CA 1
ATOM 818 C C . TYR A 1 103 ? -5.596 7.124 7.486 1.00 98.12 103 TYR A C 1
ATOM 820 O O . TYR A 1 103 ? -4.457 7.555 7.326 1.00 98.12 103 TYR A O 1
ATOM 828 N N . LYS A 1 104 ? -6.537 7.288 6.547 1.00 98.38 104 LYS A N 1
ATOM 829 C CA . LYS A 1 104 ? -6.278 7.971 5.270 1.0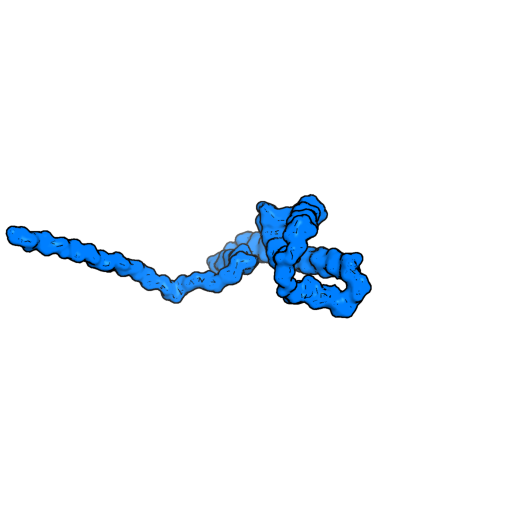0 98.38 104 LYS A CA 1
ATOM 830 C C . LYS A 1 104 ? -5.785 9.406 5.449 1.00 98.38 104 LYS A C 1
ATOM 832 O O . LYS A 1 104 ? -4.874 9.844 4.755 1.00 98.38 104 LYS A O 1
ATOM 837 N N . LYS A 1 105 ? -6.460 10.164 6.316 1.00 98.31 105 LYS A N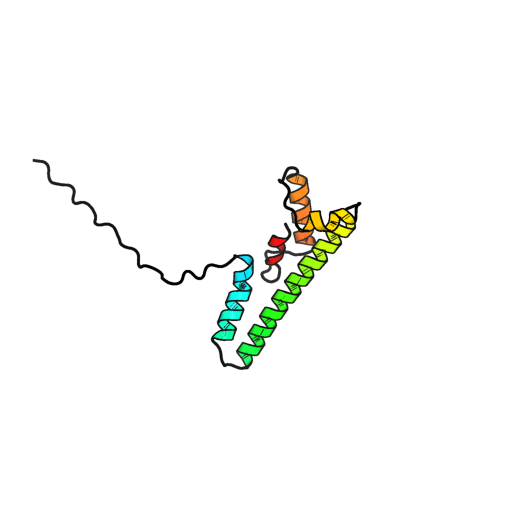 1
ATOM 838 C CA . LYS A 1 105 ? -6.237 11.605 6.485 1.00 98.31 105 LYS A CA 1
ATOM 839 C C . LYS A 1 105 ? -4.972 11.909 7.287 1.00 98.31 105 LYS A C 1
ATOM 841 O O . LYS A 1 105 ? -4.340 12.929 7.036 1.00 98.31 105 LYS A O 1
ATOM 846 N N . HIS A 1 106 ? -4.647 11.060 8.257 1.00 97.62 106 HIS A N 1
ATOM 847 C CA . HIS A 1 106 ? -3.609 11.331 9.250 1.00 97.62 106 HIS A CA 1
ATOM 848 C C . HIS A 1 106 ? -2.389 10.411 9.141 1.00 97.62 106 HIS A C 1
ATOM 850 O O . HIS A 1 106 ? -1.364 10.720 9.742 1.00 97.62 106 HIS A O 1
ATOM 856 N N . CYS A 1 107 ? -2.474 9.317 8.380 1.00 97.25 107 CYS A N 1
ATOM 857 C CA . CYS A 1 107 ? -1.365 8.389 8.170 1.00 97.25 107 CYS A CA 1
ATOM 858 C C . CYS A 1 107 ? -1.012 8.292 6.682 1.00 97.25 107 CYS A C 1
ATOM 860 O O . CYS A 1 107 ? -0.067 8.937 6.236 1.00 97.25 107 CYS A O 1
ATOM 862 N N . PHE A 1 108 ? -1.776 7.523 5.899 1.00 98.12 108 PHE A N 1
ATOM 863 C CA . PHE A 1 108 ? -1.410 7.190 4.520 1.00 98.12 108 PHE A CA 1
ATOM 864 C C . PHE A 1 108 ? -2.591 7.330 3.569 1.00 98.12 108 PHE A C 1
ATOM 866 O O . PHE A 1 108 ? -3.559 6.569 3.612 1.00 98.12 108 PHE A O 1
ATOM 873 N N . ASN A 1 109 ? -2.485 8.290 2.656 1.00 98.12 109 ASN A N 1
ATOM 874 C CA . ASN A 1 109 ? -3.473 8.500 1.615 1.00 98.12 109 ASN A CA 1
ATOM 875 C C . ASN A 1 109 ? -3.170 7.607 0.406 1.00 98.12 109 ASN A C 1
ATOM 877 O O . ASN A 1 109 ? -2.399 7.989 -0.468 1.00 98.12 109 ASN A O 1
ATOM 881 N N . TRP A 1 110 ? -3.810 6.441 0.322 1.00 97.81 110 TRP A N 1
ATOM 882 C CA . TRP A 1 110 ? -3.601 5.472 -0.768 1.00 97.81 110 TRP A CA 1
ATOM 883 C C . TRP A 1 110 ? -4.031 5.947 -2.165 1.00 97.81 110 TRP A C 1
ATOM 885 O O . TRP A 1 110 ? -3.817 5.231 -3.136 1.00 97.81 110 TRP A O 1
ATOM 895 N N . HIS A 1 111 ? -4.632 7.135 -2.305 1.00 96.88 111 HIS A N 1
ATOM 896 C CA . HIS A 1 111 ? -4.790 7.752 -3.629 1.00 96.88 111 HIS A CA 1
ATOM 897 C C . HIS A 1 111 ? -3.486 8.363 -4.155 1.00 96.88 111 HIS A C 1
ATOM 899 O O . HIS A 1 111 ? -3.392 8.674 -5.340 1.00 96.88 111 HIS A O 1
ATOM 905 N N . GLU A 1 112 ? -2.481 8.544 -3.298 1.00 96.56 112 GLU A N 1
ATOM 906 C CA . GLU A 1 112 ? -1.115 8.815 -3.724 1.00 96.56 112 GLU A CA 1
ATOM 907 C C . GLU A 1 112 ? -0.435 7.489 -4.061 1.00 96.56 112 GLU A C 1
ATOM 909 O O . GLU A 1 112 ? -0.347 6.601 -3.215 1.00 96.56 112 GLU A O 1
ATOM 914 N N . GLN A 1 113 ? 0.098 7.371 -5.278 1.00 93.00 113 GLN A N 1
ATOM 915 C CA . GLN A 1 113 ? 0.669 6.124 -5.802 1.00 93.00 113 GLN A CA 1
ATOM 916 C C . GLN A 1 113 ? 1.718 5.491 -4.872 1.00 93.00 113 GLN A C 1
ATOM 918 O O . GLN A 1 113 ? 1.735 4.277 -4.681 1.00 93.00 113 GLN A O 1
ATOM 923 N N . LYS A 1 114 ? 2.565 6.309 -4.234 1.00 94.31 114 LYS A N 1
ATOM 924 C CA . LYS A 1 114 ? 3.569 5.826 -3.272 1.00 94.31 114 LYS A CA 1
ATOM 925 C C . LYS A 1 114 ? 2.949 5.083 -2.081 1.00 94.31 114 LYS A C 1
ATOM 927 O O . LYS A 1 114 ? 3.581 4.179 -1.557 1.00 94.31 114 LYS A O 1
ATOM 932 N N . PHE A 1 115 ? 1.721 5.422 -1.684 1.00 97.44 115 PHE A N 1
ATOM 933 C CA . PHE A 1 115 ? 1.015 4.859 -0.530 1.00 97.44 115 PHE A CA 1
ATOM 934 C C . PHE A 1 115 ? -0.098 3.873 -0.904 1.00 97.44 115 PHE 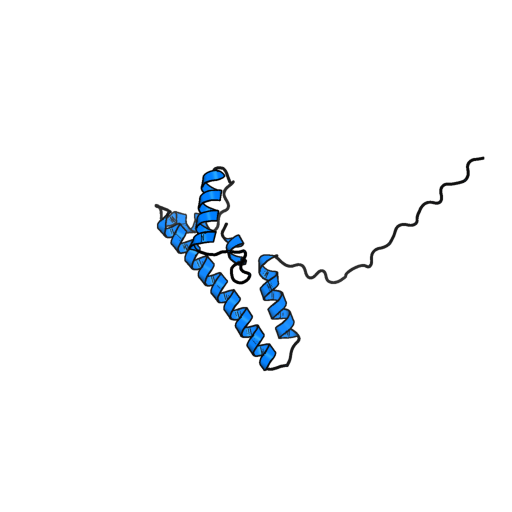A C 1
ATOM 936 O O . PHE A 1 115 ? -0.841 3.448 -0.023 1.00 97.44 115 PHE A O 1
ATOM 943 N N . GLU A 1 116 ? -0.230 3.473 -2.171 1.00 96.69 116 GLU A N 1
ATOM 944 C CA . GLU A 1 116 ? -1.283 2.547 -2.620 1.00 96.69 116 GLU A CA 1
ATOM 945 C C . GLU A 1 116 ? -1.305 1.241 -1.801 1.00 96.69 116 GLU A C 1
ATOM 947 O O . GLU A 1 116 ? -2.368 0.721 -1.454 1.00 96.69 116 GLU A O 1
ATOM 952 N N . TYR A 1 117 ? -0.123 0.753 -1.404 1.00 97.56 117 TYR A N 1
ATOM 953 C CA . TYR A 1 117 ? 0.028 -0.465 -0.605 1.00 97.56 117 TYR A CA 1
ATOM 954 C C . TYR A 1 117 ? -0.630 -0.378 0.785 1.00 97.56 117 TYR A C 1
ATOM 956 O O . TYR A 1 117 ? -0.895 -1.412 1.394 1.00 97.56 117 TYR A O 1
ATOM 964 N N . ALA A 1 118 ? -0.983 0.820 1.268 1.00 97.88 118 ALA A N 1
ATOM 965 C CA . ALA A 1 118 ? -1.726 0.993 2.516 1.00 97.88 118 ALA A CA 1
ATOM 966 C C . ALA A 1 118 ? -3.078 0.257 2.506 1.00 97.88 118 ALA A C 1
ATOM 968 O O . ALA A 1 118 ? -3.529 -0.196 3.552 1.00 97.88 118 ALA A O 1
ATOM 969 N N . LEU A 1 119 ? -3.683 0.051 1.326 1.00 97.06 119 LEU A N 1
ATOM 970 C CA . LEU A 1 119 ? -4.908 -0.745 1.162 1.00 97.06 119 LEU A CA 1
ATOM 971 C C . LEU A 1 119 ? -4.762 -2.210 1.599 1.00 97.06 119 LEU A C 1
ATOM 973 O O . LEU A 1 119 ? -5.768 -2.892 1.742 1.00 97.06 119 LEU A O 1
ATOM 977 N N . ARG A 1 120 ? -3.536 -2.728 1.750 1.00 96.00 120 ARG A N 1
ATOM 978 C CA . ARG A 1 120 ? -3.296 -4.104 2.215 1.00 96.00 120 ARG A CA 1
ATOM 979 C C . ARG A 1 120 ? -3.406 -4.261 3.733 1.00 96.00 120 ARG A C 1
ATOM 981 O O . ARG A 1 120 ? -3.403 -5.393 4.197 1.00 96.00 120 ARG A O 1
ATOM 988 N N . HIS A 1 121 ? -3.498 -3.154 4.469 1.00 95.50 121 HIS A N 1
ATOM 989 C CA . HIS A 1 121 ? -3.629 -3.129 5.927 1.00 95.50 121 HIS A CA 1
ATOM 990 C C . HIS A 1 121 ? -5.045 -2.761 6.399 1.00 95.50 121 HIS A C 1
ATOM 992 O O . HIS A 1 121 ? -5.229 -2.481 7.580 1.00 95.50 121 HIS A O 1
ATOM 998 N N . LEU A 1 122 ? -6.018 -2.682 5.485 1.00 93.69 122 LEU A N 1
ATOM 999 C CA . LEU A 1 122 ? -7.402 -2.309 5.783 1.00 93.69 122 LEU A CA 1
ATOM 1000 C C . LEU A 1 122 ? -8.327 -3.518 5.720 1.00 93.69 122 LEU A C 1
ATOM 1002 O O . LEU A 1 122 ? -8.117 -4.371 4.829 1.00 93.69 122 LEU A O 1
#

Sequence (122 aa):
SKGLDKAVEPVSLPVIAEHDLMSSPDVPLAILKRKLQKTNDVDAVVGYLNEIHAHLQVRELLGNTMRKIVEHVVEDKEEVQDYLDERSDLTQYNCYKTAVRHYKKHCFNWHEQKFEYALRHL

Foldseek 3Di:
DDDDDDDDDDDDDDDDPDDVDDDPVCVVLVVLVVQLVPDPDPVSVVVSVVVNVLLVVLLVVLLVVLLVVLCVPDPDPVCSVVLQPDDDDDDPVVVVVVVVVCCCVPPNVLVPVSRVCNVVRD

Radius of gyration: 23.46 Å; chains: 1; bounding box: 64×33×74 Å